Protein AF-X1KQA7-F1 (afdb_monomer_lite)

Radius of gyration: 21.15 Å; chains: 1; bounding box: 44×35×64 Å

pLDDT: mean 95.89, std 3.46, range [76.81, 98.88]

Foldseek 3Di:
DDWDDWDDDPPPNVDTDGDDDDDPDDDDPVPDDDDPPCVVVVVLCCCQLPVLLVLLVVLLVLLVVLLVLLVVQQQPDDDPRHRNCVDPLSVVLSVLSVVLNVVLVVLSVVLVVCVVVVHDRSPSSVVSSVSSNVSSVSSNVSSCVSCPPVND

Organism: NCBI:txid412755

Sequence (152 aa):
FKVGRLEEKRSLRGCEYGEVIFGGCQVPAENRLGEEGEGLRIVMEAVSEYGRSGVSAVGLGIISGCLQVAAEFARERVVGGKPIIEYRQIKEHVQEIEKIYRRALEFLLVACRMVDEGGRADRELALAKKECSEGAFRSAGLAGEVLGGAAI

InterPro domains:
  IPR009075 Acyl-CoA dehydrogenase/oxidase, C-terminal [PF00441] (37-151)
  IPR009100 Acyl-CoA dehydrogenase/oxidase, N-terminal and middle domain superfamily [SSF56645] (3-46)
  IPR036250 Acyl-CoA dehydrogenase-like, C-terminal [SSF47203] (35-151)
  IPR046373 Acyl-CoA oxidase/dehydrogenase, middle domain superfamily [G3DSA:2.4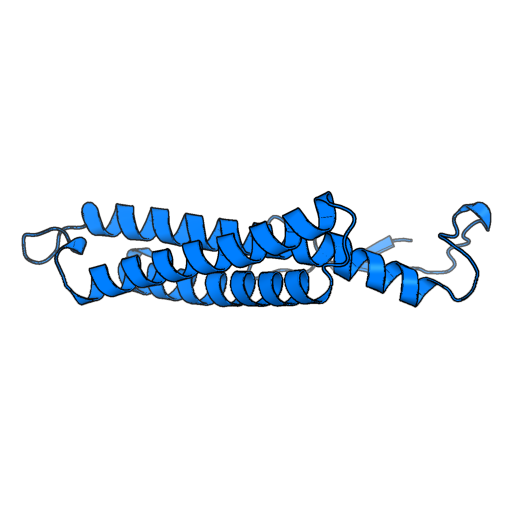0.110.10] (1-42)

Secondary structure (DSSP, 8-state):
-EEEEEP--SS-TTS--EEEE-SS----GGG--SSTT-HHHHHHHHIIIIIHHHHHHHHHHHHHHHHHHHHHHHHH-EETTEEGGGSHHHHHHHHHHHHHHHHHHHHHHHHHHHHHTT---HHHHHHHHHHHHHHHHHHHHHHHHHHGGGG-

Structure (mmCIF, N/CA/C/O backbone):
data_AF-X1KQA7-F1
#
_entry.id   AF-X1KQA7-F1
#
loop_
_atom_site.group_PDB
_atom_site.id
_atom_site.type_symbol
_atom_site.label_atom_id
_atom_site.label_alt_id
_atom_site.label_comp_id
_atom_site.label_asym_id
_atom_site.label_entity_id
_atom_site.label_seq_id
_atom_site.pdbx_PDB_ins_code
_atom_site.Cartn_x
_atom_site.Cartn_y
_atom_site.Cartn_z
_atom_site.occupancy
_atom_site.B_iso_or_equiv
_atom_site.auth_seq_id
_atom_site.auth_comp_id
_atom_site.auth_asym_id
_atom_site.auth_atom_id
_atom_site.pdbx_PDB_model_num
ATOM 1 N N . PHE A 1 1 ? 0.570 -13.700 -29.745 1.00 92.06 1 PHE A N 1
ATOM 2 C CA . PHE A 1 1 ? 0.560 -14.243 -28.368 1.00 92.06 1 PHE A CA 1
ATOM 3 C C . PHE A 1 1 ? -0.873 -14.600 -27.996 1.00 92.06 1 PHE A C 1
ATOM 5 O O . PHE A 1 1 ? -1.782 -14.163 -28.694 1.00 92.06 1 PHE A O 1
ATOM 12 N N . LYS A 1 2 ? -1.087 -15.395 -26.945 1.00 94.69 2 LYS A N 1
ATOM 13 C CA . LYS A 1 2 ? -2.430 -15.663 -26.407 1.00 94.69 2 LYS A CA 1
ATOM 14 C C . LYS A 1 2 ? -2.445 -15.510 -24.889 1.00 94.69 2 LYS A C 1
ATOM 16 O O . LYS A 1 2 ? -1.433 -15.785 -24.244 1.00 94.69 2 LYS A O 1
ATOM 21 N N . VAL A 1 3 ? -3.583 -15.089 -24.347 1.00 95.38 3 VAL A N 1
ATOM 22 C CA . VAL A 1 3 ? -3.832 -15.110 -22.900 1.00 95.38 3 VAL A CA 1
ATOM 23 C C . VAL A 1 3 ? -4.070 -16.562 -22.489 1.00 95.38 3 VAL A C 1
ATOM 25 O O . VAL A 1 3 ? -4.822 -17.280 -23.151 1.00 95.38 3 VAL A O 1
ATOM 28 N N . GLY A 1 4 ? -3.340 -17.012 -21.472 1.00 95.06 4 GLY A N 1
ATOM 29 C CA . GLY A 1 4 ? -3.447 -18.352 -20.905 1.00 95.06 4 GLY A CA 1
ATOM 30 C C . GLY A 1 4 ? -4.424 -18.387 -19.734 1.00 95.06 4 GLY A C 1
ATOM 31 O O . GLY A 1 4 ? -5.477 -17.748 -19.767 1.00 95.06 4 GLY A O 1
ATOM 32 N N . ARG A 1 5 ? -4.085 -19.150 -18.692 1.00 95.81 5 ARG A N 1
ATOM 33 C CA . ARG A 1 5 ? -4.920 -19.236 -17.491 1.00 95.81 5 ARG A CA 1
ATOM 34 C C . ARG A 1 5 ? -4.938 -17.899 -16.743 1.00 95.81 5 ARG A C 1
ATOM 36 O O . ARG A 1 5 ? -3.889 -17.297 -16.526 1.00 95.81 5 ARG A O 1
ATOM 43 N N . LEU A 1 6 ? -6.123 -17.471 -16.308 1.00 95.19 6 LEU A N 1
ATOM 44 C CA . LEU A 1 6 ? -6.279 -16.392 -15.330 1.00 95.19 6 LEU A CA 1
ATOM 45 C C . LEU A 1 6 ? -6.237 -16.967 -13.912 1.00 95.19 6 LEU A C 1
ATOM 47 O O . LEU A 1 6 ? -6.833 -18.007 -13.638 1.00 95.19 6 LEU A O 1
ATOM 51 N N . GLU A 1 7 ? -5.533 -16.287 -13.015 1.00 94.25 7 GLU A N 1
ATOM 52 C CA . GLU A 1 7 ? -5.343 -16.730 -11.637 1.00 94.25 7 GLU A CA 1
ATOM 53 C C . GLU A 1 7 ? -6.464 -16.233 -10.719 1.00 94.25 7 GLU A C 1
ATOM 55 O O . GLU A 1 7 ? -6.731 -15.025 -10.603 1.00 94.25 7 GLU A O 1
ATOM 60 N N . GLU A 1 8 ? -7.056 -17.171 -9.980 1.00 93.56 8 GLU A N 1
ATOM 61 C CA . GLU A 1 8 ? -7.945 -16.857 -8.868 1.00 93.56 8 GLU A CA 1
ATOM 62 C C . GLU A 1 8 ? -7.131 -16.431 -7.646 1.00 93.56 8 GLU A C 1
ATOM 64 O O . GLU A 1 8 ? -6.438 -17.220 -7.001 1.00 93.56 8 GLU A O 1
ATOM 69 N N . LYS A 1 9 ? -7.222 -15.146 -7.305 1.00 93.44 9 LYS A N 1
ATOM 70 C CA . LYS A 1 9 ? -6.463 -14.561 -6.199 1.00 93.44 9 LYS A CA 1
ATOM 71 C C . LYS A 1 9 ? -7.320 -14.449 -4.943 1.00 93.44 9 LYS A C 1
ATOM 73 O O . LYS A 1 9 ? -8.498 -14.097 -4.993 1.00 93.44 9 LYS A O 1
ATOM 78 N N . ARG A 1 10 ? -6.695 -14.666 -3.783 1.00 89.50 10 ARG A N 1
ATOM 79 C CA . ARG A 1 10 ? -7.322 -14.403 -2.473 1.00 89.50 10 ARG A CA 1
ATOM 80 C C . ARG A 1 10 ? -7.461 -12.908 -2.168 1.00 89.50 10 ARG A C 1
ATOM 82 O O . ARG A 1 10 ? -8.358 -12.519 -1.438 1.00 89.50 10 ARG A O 1
ATOM 89 N N . SER A 1 11 ? -6.585 -12.084 -2.735 1.00 88.94 11 SER A N 1
ATOM 90 C CA . SER A 1 11 ? -6.523 -10.630 -2.550 1.00 88.94 11 SER A CA 1
ATOM 91 C C . SER A 1 11 ? -6.357 -9.938 -3.907 1.00 88.94 11 SER A C 1
ATOM 93 O O . SER A 1 11 ? -6.098 -10.607 -4.906 1.00 88.94 11 SER A O 1
ATOM 95 N N . LEU A 1 12 ? -6.530 -8.611 -3.956 1.00 90.19 12 LEU A N 1
ATOM 96 C CA . LEU A 1 12 ? -6.402 -7.793 -5.171 1.00 90.19 12 LEU A CA 1
ATOM 97 C C . LEU A 1 12 ? -7.205 -8.369 -6.354 1.00 90.19 12 LEU A C 1
ATOM 99 O O . LEU A 1 12 ? -6.740 -8.403 -7.492 1.00 90.19 12 LEU A O 1
ATOM 103 N N . ARG A 1 13 ? -8.424 -8.854 -6.079 1.00 91.88 13 ARG A N 1
ATOM 104 C CA . ARG A 1 13 ? -9.284 -9.549 -7.055 1.00 91.88 13 ARG A CA 1
ATOM 105 C C . ARG A 1 13 ? -9.712 -8.669 -8.231 1.00 91.88 13 ARG A C 1
ATOM 107 O O . ARG A 1 13 ? -10.017 -9.207 -9.284 1.00 91.88 13 ARG A O 1
ATOM 114 N N . GLY A 1 14 ? -9.702 -7.346 -8.057 1.00 90.62 14 GLY A N 1
ATOM 115 C CA . GLY A 1 14 ? -9.966 -6.383 -9.131 1.00 90.62 14 GLY A CA 1
ATOM 116 C C . GLY A 1 14 ? -8.812 -6.209 -10.125 1.00 90.62 14 GLY A C 1
ATOM 117 O O . GLY A 1 14 ? -8.996 -5.562 -11.146 1.00 90.62 14 GLY A O 1
ATOM 118 N N . CYS A 1 15 ? -7.631 -6.768 -9.844 1.00 90.25 15 CYS A N 1
ATOM 119 C CA . CYS A 1 15 ? -6.511 -6.792 -10.780 1.00 90.25 15 CYS A CA 1
ATOM 120 C C . CYS A 1 15 ? -6.532 -8.115 -11.554 1.00 90.25 15 CYS A C 1
ATOM 122 O O . CYS A 1 15 ? -6.438 -9.185 -10.946 1.00 90.25 15 CYS A O 1
ATOM 124 N N . GLU A 1 16 ? -6.654 -8.072 -12.879 1.00 91.56 16 GLU A N 1
ATOM 125 C CA . GLU A 1 16 ? -6.515 -9.267 -13.711 1.00 91.56 16 GLU A CA 1
ATOM 126 C C . GLU A 1 16 ? -5.053 -9.724 -13.716 1.00 91.56 16 GLU A C 1
ATOM 128 O O . GLU A 1 16 ? -4.128 -8.938 -13.902 1.00 91.56 16 GLU A O 1
ATOM 133 N N . TYR A 1 17 ? -4.835 -11.010 -13.453 1.00 94.25 17 TYR A N 1
ATOM 134 C CA . TYR A 1 17 ? -3.500 -11.596 -13.401 1.00 94.25 17 TYR A CA 1
ATOM 135 C C . TYR A 1 17 ? -3.572 -12.996 -13.987 1.00 94.25 17 TYR A C 1
ATOM 137 O O . TYR A 1 17 ? -4.500 -13.738 -13.663 1.00 94.25 17 TYR A O 1
ATOM 145 N N . GLY A 1 18 ? -2.615 -13.352 -14.832 1.00 95.00 18 GLY A N 1
ATOM 146 C CA . GLY A 1 18 ? -2.620 -14.626 -15.529 1.00 95.00 18 GLY A CA 1
ATOM 147 C C . GLY A 1 18 ? -1.435 -14.789 -16.462 1.00 95.00 18 GLY A C 1
ATOM 148 O O . GLY A 1 18 ? -0.534 -13.953 -16.530 1.00 95.00 18 GLY A O 1
ATOM 149 N N . GLU A 1 19 ? -1.450 -15.897 -17.183 1.00 96.69 19 GLU A N 1
ATOM 150 C CA . GLU A 1 19 ? -0.388 -16.280 -18.098 1.00 96.69 19 GLU A CA 1
ATOM 151 C C . GLU A 1 19 ? -0.483 -15.533 -19.430 1.00 96.69 19 GLU A C 1
ATOM 153 O O . GLU A 1 19 ? -1.563 -15.335 -19.995 1.00 96.69 19 GLU A O 1
ATOM 158 N N . VAL A 1 20 ? 0.680 -15.216 -19.998 1.00 96.44 20 VAL A N 1
ATOM 159 C CA . VAL A 1 20 ? 0.810 -14.766 -21.385 1.00 96.44 20 VAL A CA 1
ATOM 160 C C . VAL A 1 20 ? 1.717 -15.747 -22.115 1.00 96.44 20 VAL A C 1
ATOM 162 O O . VAL A 1 20 ? 2.886 -15.904 -21.770 1.00 96.44 20 VAL A O 1
ATOM 165 N N . ILE A 1 21 ? 1.173 -16.427 -23.125 1.00 97.06 21 ILE A N 1
ATOM 166 C CA . ILE A 1 21 ? 1.877 -17.485 -23.854 1.00 97.06 21 ILE A CA 1
ATOM 167 C C . ILE A 1 21 ? 2.348 -16.941 -25.203 1.00 97.06 21 ILE A C 1
ATOM 169 O O . ILE A 1 21 ? 1.550 -16.545 -26.065 1.00 97.06 21 ILE A O 1
ATOM 173 N N . PHE A 1 22 ? 3.664 -16.969 -25.400 1.00 96.94 22 PHE A N 1
ATOM 174 C CA . PHE A 1 22 ? 4.318 -16.637 -26.660 1.00 96.94 22 PHE A CA 1
ATOM 175 C C . PHE A 1 22 ? 4.639 -17.929 -27.417 1.00 96.94 22 PHE A C 1
ATOM 177 O O . PHE A 1 22 ? 5.332 -18.799 -26.902 1.00 96.94 22 PHE A O 1
ATOM 184 N N . GLY A 1 23 ? 4.128 -18.066 -28.641 1.00 95.69 23 GLY A N 1
ATOM 185 C CA . GLY A 1 23 ? 4.387 -19.221 -29.502 1.00 95.69 23 GLY A CA 1
ATOM 186 C C . GLY A 1 23 ? 4.536 -18.761 -30.944 1.00 95.69 23 GLY A C 1
ATOM 187 O O . GLY A 1 23 ? 3.576 -18.254 -31.517 1.00 95.69 23 GLY A O 1
ATOM 188 N N . GLY A 1 24 ? 5.747 -18.878 -31.495 1.00 95.12 24 GLY A N 1
ATOM 189 C CA . GLY A 1 24 ? 6.054 -18.440 -32.863 1.00 95.12 24 GLY A CA 1
ATOM 190 C C . GLY A 1 24 ? 5.827 -16.944 -33.125 1.00 95.12 24 GLY A C 1
ATOM 191 O O . GLY A 1 24 ? 5.619 -16.556 -34.270 1.00 95.12 24 GLY A O 1
ATOM 192 N N . CYS A 1 25 ? 5.820 -16.099 -32.088 1.00 95.81 25 CYS A N 1
ATOM 193 C CA . CYS A 1 25 ? 5.621 -14.660 -32.245 1.00 95.81 25 CYS A CA 1
ATOM 194 C C . CYS A 1 25 ? 6.846 -14.034 -32.928 1.00 95.81 25 CYS A C 1
ATOM 196 O O . CYS A 1 25 ? 7.912 -13.965 -32.321 1.00 95.81 25 CYS A O 1
ATOM 198 N N . GLN A 1 26 ? 6.690 -13.549 -34.159 1.00 96.44 26 GLN A N 1
ATOM 199 C CA . GLN A 1 26 ? 7.682 -12.684 -34.794 1.00 96.44 26 GLN A CA 1
ATOM 200 C C . GLN A 1 26 ? 7.489 -11.252 -34.290 1.00 96.44 26 GLN A C 1
ATOM 202 O O . GLN A 1 26 ? 6.374 -10.731 -34.317 1.00 96.44 26 GLN A O 1
ATOM 207 N N . VAL A 1 27 ? 8.565 -10.635 -33.801 1.00 96.19 27 VAL A N 1
ATOM 208 C CA . VAL A 1 27 ? 8.562 -9.263 -33.281 1.00 96.19 27 VAL A CA 1
ATOM 209 C C . VAL A 1 27 ? 9.519 -8.431 -34.137 1.00 96.19 27 VAL A C 1
ATOM 211 O O . VAL A 1 27 ? 10.686 -8.815 -34.247 1.00 96.19 27 VAL A O 1
ATOM 214 N N . PRO A 1 28 ? 9.053 -7.336 -34.764 1.00 96.94 28 PRO A N 1
ATOM 215 C CA . PRO A 1 28 ? 9.911 -6.459 -35.553 1.00 96.94 28 PRO A CA 1
ATOM 216 C C . PRO A 1 28 ? 11.045 -5.841 -34.722 1.00 96.94 28 PRO A C 1
ATOM 218 O O . PRO A 1 28 ? 10.896 -5.625 -33.517 1.00 96.94 28 PRO A O 1
ATOM 221 N N . ALA A 1 29 ? 12.180 -5.550 -35.360 1.00 96.69 29 ALA A N 1
ATOM 222 C CA . ALA A 1 29 ? 13.367 -5.032 -34.676 1.00 96.69 29 ALA A CA 1
ATOM 223 C C . ALA A 1 29 ? 13.131 -3.644 -34.055 1.00 96.69 29 ALA A C 1
ATOM 225 O O . ALA A 1 29 ? 13.725 -3.334 -33.025 1.00 96.69 29 ALA A O 1
ATOM 226 N N . GLU A 1 30 ? 12.243 -2.849 -34.652 1.00 97.31 30 GLU A N 1
ATOM 227 C CA . GLU A 1 30 ? 11.808 -1.533 -34.181 1.00 97.31 30 GLU A CA 1
ATOM 228 C C . GLU A 1 30 ? 11.005 -1.574 -32.871 1.00 97.31 30 GLU A C 1
ATOM 230 O O . GLU A 1 30 ? 10.909 -0.561 -32.186 1.00 97.31 30 GLU A O 1
ATOM 235 N N . ASN A 1 31 ? 10.470 -2.737 -32.481 1.00 96.75 31 ASN A N 1
ATOM 236 C CA . ASN A 1 31 ? 9.754 -2.905 -31.212 1.00 96.75 31 ASN A CA 1
ATOM 237 C C . ASN A 1 31 ? 10.694 -3.215 -30.032 1.00 96.75 31 ASN A C 1
ATOM 239 O O . ASN A 1 31 ? 10.227 -3.430 -28.910 1.00 96.75 31 ASN A O 1
ATOM 243 N N . ARG A 1 32 ? 12.009 -3.294 -30.268 1.00 96.31 32 ARG A N 1
ATOM 244 C CA . ARG A 1 32 ? 13.002 -3.521 -29.214 1.00 96.31 32 ARG A CA 1
ATOM 245 C C . ARG A 1 32 ? 13.105 -2.285 -28.326 1.00 96.31 32 ARG A C 1
ATOM 247 O O . ARG A 1 32 ? 13.255 -1.169 -28.811 1.00 96.31 32 ARG A O 1
ATOM 254 N N . LEU A 1 33 ? 13.056 -2.502 -27.017 1.00 96.38 33 LEU A N 1
ATOM 255 C CA . LEU A 1 33 ? 13.343 -1.468 -26.030 1.00 96.38 33 LEU A CA 1
ATOM 256 C C . LEU A 1 33 ? 14.832 -1.532 -25.678 1.00 96.38 33 LEU A C 1
ATOM 258 O O . LEU A 1 33 ? 15.280 -2.549 -25.148 1.00 96.38 33 LEU A O 1
ATOM 262 N N . GLY A 1 34 ? 15.568 -0.460 -25.975 1.00 95.94 34 GLY A N 1
ATOM 263 C CA . GLY A 1 34 ? 17.023 -0.390 -25.792 1.00 95.94 34 GLY A CA 1
ATOM 264 C C . GLY A 1 34 ? 17.806 -1.287 -26.753 1.00 95.94 34 GLY A C 1
ATOM 265 O O . GLY A 1 34 ? 17.276 -1.745 -27.767 1.00 95.94 34 GLY A O 1
ATOM 266 N N . GLU A 1 35 ? 19.071 -1.537 -26.424 1.00 96.94 35 GLU A N 1
ATOM 267 C CA . GLU A 1 35 ? 19.981 -2.352 -27.234 1.00 96.94 35 GLU A CA 1
ATOM 268 C C . GLU A 1 35 ? 19.924 -3.850 -26.880 1.00 96.94 35 GLU A C 1
ATOM 270 O O . GLU A 1 35 ? 19.396 -4.279 -25.847 1.00 96.94 35 GLU A O 1
ATOM 275 N N . GLU A 1 36 ? 20.481 -4.689 -27.758 1.00 96.56 36 GLU A N 1
ATOM 276 C CA . GLU A 1 36 ? 20.575 -6.129 -27.508 1.00 96.56 36 GLU A CA 1
ATOM 277 C C . GLU A 1 36 ? 21.411 -6.427 -26.250 1.00 96.56 36 GLU A C 1
ATOM 279 O O . GLU A 1 36 ? 22.540 -5.968 -26.101 1.00 96.56 36 GLU A O 1
ATOM 284 N N . GLY A 1 37 ? 20.837 -7.207 -25.326 1.00 96.31 37 GLY A N 1
ATOM 285 C CA . GLY A 1 37 ? 21.461 -7.554 -24.044 1.00 96.31 37 GLY A CA 1
ATOM 286 C C . GLY A 1 37 ? 21.100 -6.636 -22.869 1.00 96.31 37 GLY A C 1
ATOM 287 O O . GLY A 1 37 ? 21.381 -6.988 -21.725 1.00 96.31 37 GLY A O 1
ATOM 288 N N . GLU A 1 38 ? 20.408 -5.515 -23.094 1.00 97.38 38 GLU A N 1
ATOM 289 C CA . GLU A 1 38 ? 20.087 -4.553 -22.025 1.00 97.38 38 GLU A CA 1
ATOM 290 C C . GLU A 1 38 ? 18.832 -4.887 -21.203 1.00 97.38 38 GLU A C 1
ATOM 292 O O . GLU A 1 38 ? 18.530 -4.205 -20.222 1.00 97.38 38 GLU A O 1
ATOM 297 N N . GLY A 1 39 ? 18.097 -5.944 -21.558 1.00 96.69 39 GLY A N 1
ATOM 298 C CA . GLY A 1 39 ? 16.775 -6.226 -20.989 1.00 96.69 39 GLY A CA 1
ATOM 299 C C . GLY A 1 39 ? 16.745 -6.301 -19.458 1.00 96.69 39 GLY A C 1
ATOM 300 O O . GLY A 1 39 ? 15.826 -5.775 -18.834 1.00 96.69 39 GLY A O 1
ATOM 301 N N . LEU A 1 40 ? 17.768 -6.892 -18.828 1.00 96.69 40 LEU A N 1
ATOM 302 C CA . LEU A 1 40 ? 17.843 -6.959 -17.365 1.00 96.69 40 LEU A CA 1
ATOM 303 C C . LEU A 1 40 ? 17.994 -5.570 -16.731 1.00 96.69 40 LEU A C 1
ATOM 305 O O . LEU A 1 40 ? 17.336 -5.287 -15.731 1.00 96.69 40 LEU A O 1
ATOM 309 N N . ARG A 1 41 ? 18.839 -4.710 -17.311 1.00 95.38 41 ARG A N 1
ATOM 310 C CA . ARG A 1 41 ? 19.062 -3.341 -16.831 1.00 95.38 41 ARG A CA 1
ATOM 311 C C . ARG A 1 41 ? 17.759 -2.547 -16.893 1.00 95.38 41 ARG A C 1
ATOM 313 O O . ARG A 1 41 ? 17.329 -2.019 -15.873 1.00 95.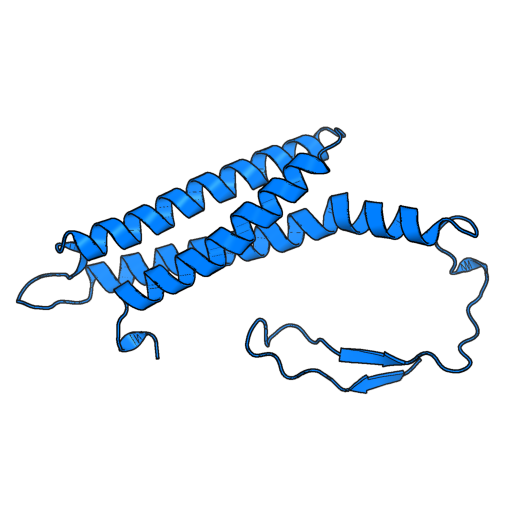38 41 ARG A O 1
ATOM 320 N N . ILE A 1 42 ? 17.093 -2.574 -18.048 1.00 95.56 42 ILE A N 1
ATOM 321 C CA . ILE A 1 42 ? 15.827 -1.867 -18.291 1.00 95.56 42 ILE A CA 1
ATOM 322 C C . ILE A 1 42 ? 14.744 -2.313 -17.299 1.00 95.56 42 ILE A C 1
ATOM 324 O O . ILE A 1 42 ? 14.061 -1.484 -16.702 1.00 95.56 42 ILE A O 1
ATOM 328 N N . VAL A 1 43 ? 14.597 -3.625 -17.077 1.00 95.06 43 VAL A N 1
ATOM 329 C CA . VAL A 1 43 ? 13.608 -4.151 -16.122 1.00 95.06 43 VAL A CA 1
ATOM 330 C C . VAL A 1 43 ? 13.937 -3.724 -14.691 1.00 95.06 43 VAL A C 1
ATOM 332 O O . VAL A 1 43 ? 13.036 -3.335 -13.948 1.00 95.06 43 VAL A O 1
ATOM 335 N N . MET A 1 44 ? 15.207 -3.782 -14.286 1.00 93.62 44 MET A N 1
ATOM 336 C CA . MET A 1 44 ? 15.610 -3.404 -12.930 1.00 93.62 44 MET A CA 1
ATOM 337 C C . MET A 1 44 ? 15.437 -1.909 -12.660 1.00 93.62 44 MET A C 1
ATOM 339 O O . MET A 1 44 ? 15.014 -1.553 -11.558 1.00 93.62 44 MET A O 1
ATOM 343 N N . GLU A 1 45 ? 15.712 -1.053 -13.644 1.00 91.00 45 GLU A N 1
ATOM 344 C CA . GLU A 1 45 ? 15.427 0.386 -13.587 1.00 91.00 45 GLU A CA 1
ATOM 345 C C . GLU A 1 45 ? 13.924 0.625 -13.437 1.00 91.00 45 GLU A C 1
ATOM 347 O O . GLU A 1 45 ? 13.494 1.208 -12.442 1.00 91.00 45 GLU A O 1
ATOM 352 N N . ALA A 1 46 ? 13.102 0.047 -14.320 1.00 92.12 46 ALA A N 1
ATOM 353 C CA . ALA A 1 46 ? 11.650 0.207 -14.268 1.00 92.12 46 ALA A CA 1
ATOM 354 C C . ALA A 1 46 ? 11.043 -0.246 -12.924 1.00 92.12 46 ALA A C 1
ATOM 356 O O . ALA A 1 46 ? 10.181 0.425 -12.348 1.00 92.12 46 ALA A O 1
ATOM 357 N N . VAL A 1 47 ? 11.507 -1.380 -12.387 1.00 92.75 47 VAL A N 1
ATOM 358 C CA . VAL A 1 47 ? 11.068 -1.886 -11.078 1.00 92.75 47 VAL A CA 1
ATOM 359 C C . VAL A 1 47 ? 11.513 -0.960 -9.950 1.00 92.75 47 VAL A C 1
ATOM 361 O O . VAL A 1 47 ? 10.734 -0.712 -9.025 1.00 92.75 47 VAL A O 1
ATOM 364 N N . SER A 1 48 ? 12.757 -0.485 -9.991 1.00 87.69 48 SER A N 1
ATOM 365 C CA . SER A 1 48 ? 13.337 0.300 -8.902 1.00 87.69 48 SER A CA 1
ATOM 366 C C . SER A 1 48 ? 12.758 1.704 -8.842 1.00 87.69 48 SER A C 1
ATOM 368 O O . SER A 1 48 ? 12.432 2.139 -7.744 1.00 87.69 48 SER A O 1
ATOM 370 N N . GLU A 1 49 ? 12.586 2.362 -9.987 1.00 80.69 49 GLU A N 1
ATOM 371 C CA . GLU A 1 49 ? 12.144 3.757 -10.087 1.00 80.69 49 GLU A CA 1
ATOM 372 C C . GLU A 1 49 ? 10.618 3.897 -9.981 1.00 80.69 49 GLU A C 1
ATOM 374 O O . GLU A 1 49 ? 10.118 4.752 -9.250 1.00 80.69 49 GLU A O 1
ATOM 379 N N . TYR A 1 50 ? 9.861 3.011 -10.639 1.00 84.06 50 TYR A N 1
ATOM 380 C CA . TYR A 1 50 ? 8.402 3.150 -10.754 1.00 84.06 50 TYR A CA 1
ATOM 381 C C . TYR A 1 50 ? 7.629 2.026 -10.058 1.00 84.06 50 TYR A C 1
ATOM 383 O O . TYR A 1 50 ? 6.615 2.258 -9.398 1.00 84.06 50 TYR A O 1
ATOM 391 N N . GLY A 1 51 ? 8.101 0.782 -10.174 1.00 93.06 51 GLY A N 1
ATOM 392 C CA . GLY A 1 51 ? 7.392 -0.371 -9.614 1.00 93.06 51 GLY A CA 1
ATOM 393 C C . GLY A 1 51 ? 7.265 -0.308 -8.087 1.00 93.06 51 GLY A C 1
ATOM 394 O O . GLY A 1 51 ? 6.194 -0.554 -7.526 1.00 93.06 51 GLY A O 1
ATOM 395 N N . ARG A 1 52 ? 8.354 0.043 -7.394 1.00 95.69 52 ARG A N 1
ATOM 396 C CA . ARG A 1 52 ? 8.386 0.104 -5.923 1.00 95.69 52 ARG A CA 1
ATOM 397 C C . ARG A 1 52 ? 7.524 1.227 -5.354 1.00 95.69 52 ARG A C 1
ATOM 399 O O . ARG A 1 52 ? 6.812 0.976 -4.381 1.00 95.69 52 ARG A O 1
ATOM 406 N N . SER A 1 53 ? 7.553 2.423 -5.938 1.00 94.25 53 SER A N 1
ATOM 407 C CA . SER A 1 53 ? 6.726 3.556 -5.495 1.00 94.25 53 SER A CA 1
ATOM 408 C C . SER A 1 53 ? 5.236 3.239 -5.649 1.00 94.25 53 SER A C 1
ATOM 410 O O . SER A 1 53 ? 4.481 3.390 -4.687 1.00 94.25 53 SER A O 1
ATOM 412 N N . GLY A 1 54 ? 4.828 2.675 -6.792 1.00 94.62 54 GLY A N 1
ATOM 413 C CA . GLY A 1 54 ? 3.442 2.266 -7.040 1.00 94.62 54 GLY A CA 1
ATOM 414 C C . GLY A 1 54 ? 2.916 1.248 -6.020 1.00 94.62 54 GLY A C 1
ATOM 415 O O . GLY A 1 54 ? 1.861 1.451 -5.419 1.00 94.62 54 GLY A O 1
ATOM 416 N N . VAL A 1 55 ? 3.671 0.177 -5.749 1.00 95.75 55 VAL A N 1
ATOM 417 C CA . VAL A 1 55 ? 3.273 -0.834 -4.746 1.00 95.75 55 VAL A CA 1
ATOM 418 C C . VAL A 1 55 ? 3.259 -0.253 -3.327 1.00 95.75 55 VAL A C 1
ATOM 420 O O . VAL A 1 55 ? 2.388 -0.602 -2.528 1.00 95.75 55 VAL A O 1
ATOM 423 N N . SER A 1 56 ? 4.189 0.651 -3.010 1.00 97.75 56 SER A N 1
ATOM 424 C CA . SER A 1 56 ? 4.214 1.344 -1.715 1.00 97.75 56 SER A CA 1
ATOM 425 C C . SER A 1 56 ? 2.955 2.181 -1.504 1.00 97.75 56 SER A C 1
ATOM 427 O O . SER A 1 56 ? 2.331 2.086 -0.449 1.00 97.75 56 SER A O 1
ATOM 429 N N . ALA A 1 57 ? 2.535 2.937 -2.523 1.00 97.12 57 ALA A N 1
ATOM 430 C CA . ALA A 1 57 ? 1.327 3.755 -2.471 1.00 97.12 57 ALA A CA 1
ATOM 431 C C . ALA A 1 57 ? 0.063 2.908 -2.245 1.00 97.12 57 ALA A C 1
ATOM 433 O O . ALA A 1 57 ? -0.782 3.269 -1.425 1.00 97.12 57 ALA A O 1
ATOM 434 N N . VAL A 1 58 ? -0.038 1.742 -2.897 1.00 97.00 58 VAL A N 1
ATOM 435 C CA . VAL A 1 58 ? -1.131 0.785 -2.647 1.00 97.00 58 VAL A CA 1
ATOM 436 C C . VAL A 1 58 ? -1.128 0.316 -1.189 1.00 97.00 58 VAL A C 1
ATOM 438 O O . VAL A 1 58 ? -2.169 0.347 -0.533 1.00 97.00 58 VAL A O 1
ATOM 441 N N . GLY A 1 59 ? 0.033 -0.080 -0.658 1.00 98.00 59 GLY A N 1
ATOM 442 C CA . GLY A 1 59 ? 0.169 -0.488 0.744 1.00 98.00 59 GLY A CA 1
ATOM 443 C C . GLY A 1 59 ? -0.240 0.618 1.720 1.00 98.00 59 GLY A C 1
ATOM 444 O O . GLY A 1 59 ? -1.000 0.373 2.654 1.00 98.00 59 GLY A O 1
ATOM 445 N N . LEU A 1 60 ? 0.185 1.855 1.462 1.00 98.56 60 LEU A N 1
ATOM 446 C CA . LEU A 1 60 ? -0.188 3.018 2.262 1.00 98.56 60 LEU A CA 1
ATOM 447 C C . LEU A 1 60 ? -1.703 3.276 2.254 1.00 98.56 60 LEU A C 1
ATOM 449 O O . LEU A 1 60 ? -2.287 3.546 3.306 1.00 98.56 60 LEU A O 1
ATOM 453 N N . GLY A 1 61 ? -2.349 3.135 1.094 1.00 98.44 61 GLY A N 1
ATOM 454 C CA . GLY A 1 61 ? -3.804 3.219 0.969 1.00 98.44 61 GLY A CA 1
ATOM 455 C C . GLY A 1 61 ? -4.528 2.161 1.806 1.00 98.44 61 GLY A C 1
ATOM 456 O O . GLY A 1 61 ? -5.485 2.484 2.508 1.00 98.44 61 GLY A O 1
ATOM 457 N N . ILE A 1 62 ? -4.030 0.918 1.813 1.00 98.38 62 ILE A N 1
ATOM 458 C CA . ILE A 1 62 ? -4.573 -0.163 2.655 1.00 98.38 62 ILE A CA 1
ATOM 459 C C . ILE A 1 62 ? -4.442 0.186 4.141 1.00 98.38 62 ILE A C 1
ATOM 461 O O . ILE A 1 62 ? -5.411 0.038 4.884 1.00 98.38 62 ILE A O 1
ATOM 465 N N . ILE A 1 63 ? -3.276 0.676 4.579 1.00 98.81 63 ILE A N 1
ATOM 466 C CA . ILE A 1 63 ? -3.058 1.089 5.975 1.00 98.81 63 ILE A CA 1
ATOM 467 C C . ILE A 1 63 ? -4.059 2.182 6.372 1.00 98.81 63 ILE A C 1
ATOM 469 O O . ILE A 1 63 ? -4.683 2.087 7.429 1.00 98.81 63 ILE A O 1
ATOM 473 N N . SER A 1 64 ? -4.232 3.193 5.516 1.00 98.69 64 SER A N 1
ATOM 474 C CA . SER A 1 64 ? -5.178 4.292 5.734 1.00 98.69 64 SER A CA 1
ATOM 475 C C . SER A 1 64 ? -6.617 3.785 5.877 1.00 98.69 64 SER A C 1
ATOM 477 O O . SER A 1 64 ? -7.300 4.121 6.844 1.00 98.69 64 SER A O 1
ATOM 479 N N . GLY A 1 65 ? -7.052 2.895 4.978 1.00 98.56 65 GLY A N 1
ATOM 480 C CA . GLY A 1 65 ? -8.373 2.268 5.054 1.00 98.56 65 GLY A CA 1
ATOM 481 C C . GLY A 1 65 ? -8.571 1.460 6.340 1.00 98.56 65 GLY A C 1
ATOM 482 O O . GLY A 1 65 ? -9.608 1.582 6.989 1.00 98.56 65 GLY A O 1
ATOM 483 N N . CYS A 1 66 ? -7.557 0.697 6.764 1.00 98.69 66 CYS A N 1
ATOM 484 C CA . CYS A 1 66 ? -7.592 -0.038 8.032 1.00 98.69 66 CYS A CA 1
ATOM 485 C C . CYS A 1 66 ? -7.747 0.908 9.229 1.00 98.69 66 CYS A C 1
ATOM 487 O O . CYS A 1 66 ? -8.539 0.631 10.127 1.00 98.69 66 CYS A O 1
ATOM 489 N N . LEU A 1 67 ? -7.014 2.028 9.239 1.00 98.75 67 LEU A N 1
ATOM 490 C CA . LEU A 1 67 ? -7.103 3.029 10.300 1.00 98.75 67 LEU A CA 1
ATOM 491 C C . LEU A 1 67 ? -8.500 3.642 10.374 1.00 98.75 67 LEU A C 1
ATOM 493 O O . LEU A 1 67 ? -9.062 3.738 11.464 1.00 98.75 67 LEU A O 1
ATOM 497 N N . GLN A 1 68 ? -9.050 4.042 9.226 1.00 98.56 68 GLN A N 1
ATOM 498 C CA . GLN A 1 68 ? -10.376 4.643 9.145 1.00 98.56 68 GLN A CA 1
ATOM 499 C C . GLN A 1 68 ? -11.439 3.683 9.684 1.00 98.56 68 GLN A C 1
ATOM 501 O O . GLN A 1 68 ? -12.126 4.021 10.647 1.00 98.56 68 GLN A O 1
ATOM 506 N N . VAL A 1 69 ? -11.517 2.474 9.120 1.00 98.25 69 VAL A N 1
ATOM 507 C CA . VAL A 1 69 ? -12.537 1.481 9.483 1.00 98.25 69 VAL A CA 1
ATOM 508 C C . VAL A 1 69 ? -12.417 1.075 10.953 1.00 98.25 69 VAL A C 1
ATOM 510 O O . VAL A 1 69 ? -13.421 1.041 11.663 1.00 98.25 69 VAL A O 1
ATOM 513 N N . ALA A 1 70 ? -11.202 0.820 11.452 1.00 98.50 70 ALA A N 1
ATOM 514 C CA . ALA A 1 70 ? -10.998 0.444 12.850 1.00 98.50 70 ALA A CA 1
ATOM 515 C C . ALA A 1 70 ? -11.374 1.578 13.818 1.00 98.50 70 ALA A C 1
ATOM 517 O O . ALA A 1 70 ? -12.023 1.334 14.835 1.00 98.50 70 ALA A O 1
ATOM 518 N N . ALA A 1 71 ? -10.984 2.822 13.518 1.00 98.31 71 ALA A N 1
ATOM 519 C CA . ALA A 1 71 ? -11.270 3.964 14.383 1.00 98.31 71 ALA A CA 1
ATOM 520 C C . ALA A 1 71 ? -12.761 4.334 14.399 1.00 98.31 71 ALA A C 1
ATOM 522 O O . ALA A 1 71 ? -13.277 4.720 15.448 1.00 98.31 71 ALA A O 1
ATOM 523 N N . GLU A 1 72 ? -13.442 4.239 13.258 1.00 98.31 72 GLU A N 1
ATOM 524 C CA . GLU A 1 72 ? -14.884 4.466 13.138 1.00 98.31 72 GLU A CA 1
ATOM 525 C C . GLU A 1 72 ? -15.662 3.400 13.915 1.00 98.31 72 GLU A C 1
ATOM 527 O O . GLU A 1 72 ? -16.353 3.727 14.883 1.00 98.31 72 GLU A O 1
ATOM 532 N N . PHE A 1 73 ? -15.418 2.120 13.616 1.00 98.38 73 PHE A N 1
ATOM 533 C CA . PHE A 1 73 ? -16.070 1.007 14.304 1.00 98.38 73 PHE A CA 1
ATOM 534 C C . PHE A 1 73 ? -15.859 1.059 15.821 1.00 98.38 73 PHE A C 1
ATOM 536 O O . PHE A 1 73 ? -16.799 0.868 16.594 1.00 98.38 73 PHE A O 1
ATOM 543 N N . ALA A 1 74 ? -14.638 1.368 16.274 1.00 98.19 74 ALA A N 1
ATOM 544 C CA . ALA A 1 74 ? -14.336 1.420 17.697 1.00 98.19 74 ALA A CA 1
ATOM 545 C C . ALA A 1 74 ? -15.103 2.521 18.452 1.00 98.19 74 ALA A C 1
ATOM 547 O O . ALA A 1 74 ? -15.376 2.368 19.647 1.00 98.19 74 ALA A O 1
ATOM 548 N N . ARG A 1 75 ? -15.435 3.635 17.787 1.00 98.19 75 ARG A N 1
ATOM 549 C CA . ARG A 1 75 ? -16.207 4.736 18.386 1.00 98.19 75 ARG A CA 1
ATOM 550 C C . ARG A 1 75 ? -17.700 4.435 18.442 1.00 98.19 75 ARG A C 1
ATOM 552 O O . ARG A 1 75 ? -18.356 4.858 19.387 1.00 98.19 75 ARG A O 1
ATOM 559 N N . GLU A 1 76 ? -18.223 3.722 17.453 1.00 97.75 76 GLU A N 1
ATOM 560 C CA . GLU A 1 76 ? -19.658 3.446 17.341 1.00 97.75 76 GLU A CA 1
ATOM 561 C C . GLU A 1 76 ? -20.081 2.193 18.107 1.00 97.75 76 GLU A C 1
ATOM 563 O O . GLU A 1 76 ? -21.168 2.134 18.689 1.00 97.75 76 GLU A O 1
ATOM 568 N N . ARG A 1 77 ? -19.224 1.169 18.139 1.00 97.75 77 ARG A N 1
ATOM 569 C CA . ARG A 1 77 ? -19.541 -0.099 18.789 1.00 97.75 77 ARG A CA 1
ATOM 570 C C . ARG A 1 77 ? -19.543 0.068 20.305 1.00 97.75 77 ARG A C 1
ATOM 572 O O . ARG A 1 77 ? -18.511 0.348 20.907 1.00 97.75 77 ARG A O 1
ATOM 579 N N . VAL A 1 78 ? -20.688 -0.199 20.930 1.00 97.25 78 VAL A N 1
ATOM 580 C CA . VAL A 1 78 ? -20.856 -0.188 22.390 1.00 97.25 78 VAL A CA 1
ATOM 581 C C . VAL A 1 78 ? -20.858 -1.613 22.939 1.00 97.25 78 VAL A C 1
ATOM 583 O O . VAL A 1 78 ? -21.639 -2.459 22.504 1.00 97.25 78 VAL A O 1
ATOM 586 N N . VAL A 1 79 ? -19.998 -1.874 23.923 1.00 95.81 79 VAL A N 1
ATOM 587 C CA . VAL A 1 79 ? -19.958 -3.123 24.701 1.00 95.81 79 VAL A CA 1
ATOM 588 C C . VAL A 1 79 ? -19.741 -2.751 26.163 1.00 95.81 79 VAL A C 1
ATOM 590 O O . VAL A 1 79 ? -19.028 -1.800 26.461 1.00 95.81 79 VAL A O 1
ATOM 593 N N . GLY A 1 80 ? -20.395 -3.455 27.092 1.00 94.81 80 GLY A N 1
ATOM 594 C CA . GLY A 1 80 ? -20.247 -3.157 28.522 1.00 94.81 80 GLY A CA 1
ATOM 595 C C . GLY A 1 80 ? -20.687 -1.736 28.903 1.00 94.81 80 GLY A C 1
ATOM 596 O O . GLY A 1 80 ? -20.147 -1.162 29.843 1.00 94.81 80 GLY A O 1
ATOM 597 N N . GLY A 1 81 ? -21.639 -1.163 28.155 1.00 96.88 81 GLY A N 1
ATOM 598 C CA . GLY A 1 81 ? -22.225 0.152 28.428 1.00 96.88 81 GLY A CA 1
ATOM 599 C C . GLY A 1 81 ? -21.435 1.356 27.912 1.00 96.88 81 GLY A C 1
ATOM 600 O O . GLY A 1 81 ? -21.841 2.481 28.184 1.00 96.88 81 GLY A O 1
ATOM 601 N N . LYS A 1 82 ? -20.339 1.158 27.168 1.00 97.50 82 LYS A N 1
ATOM 602 C CA . LYS A 1 82 ? -19.551 2.258 26.591 1.00 97.50 82 LYS A CA 1
ATOM 603 C C . LYS A 1 82 ? -18.929 1.913 25.231 1.00 97.50 82 LYS A C 1
ATOM 605 O O . LYS A 1 82 ? -18.804 0.727 24.913 1.00 97.50 82 LYS A O 1
ATOM 610 N N . PRO A 1 83 ? -18.541 2.914 24.424 1.00 98.19 83 PRO A N 1
ATOM 611 C CA . PRO A 1 83 ? -17.801 2.692 23.186 1.00 98.19 83 PRO A CA 1
ATOM 612 C C . PRO A 1 83 ? -16.534 1.862 23.402 1.00 98.19 83 PRO A C 1
ATOM 614 O O . PRO A 1 83 ? -15.791 2.089 24.363 1.00 98.19 83 PRO A O 1
ATOM 617 N N . ILE A 1 84 ? -16.242 0.922 22.500 1.00 98.19 84 ILE A N 1
ATOM 618 C CA . ILE A 1 84 ? -15.091 0.029 22.682 1.00 98.19 84 ILE A CA 1
ATOM 619 C C . ILE A 1 84 ? -13.748 0.761 22.577 1.00 98.19 84 ILE A C 1
ATOM 621 O O . ILE A 1 84 ? -12.761 0.316 23.163 1.00 98.19 84 ILE A O 1
ATOM 625 N N . ILE A 1 85 ? -13.713 1.929 21.927 1.00 98.25 85 ILE A N 1
ATOM 626 C CA . ILE A 1 85 ? -12.551 2.825 21.922 1.00 98.25 85 ILE A CA 1
ATOM 627 C C . ILE A 1 85 ? -12.163 3.291 23.332 1.00 98.25 85 ILE A C 1
ATOM 629 O O . ILE A 1 85 ? -11.072 3.805 23.532 1.00 98.25 85 ILE A O 1
ATOM 633 N N . GLU A 1 86 ? -13.001 3.132 24.356 1.00 97.62 86 GLU A N 1
ATOM 634 C CA . GLU A 1 86 ? -12.586 3.452 25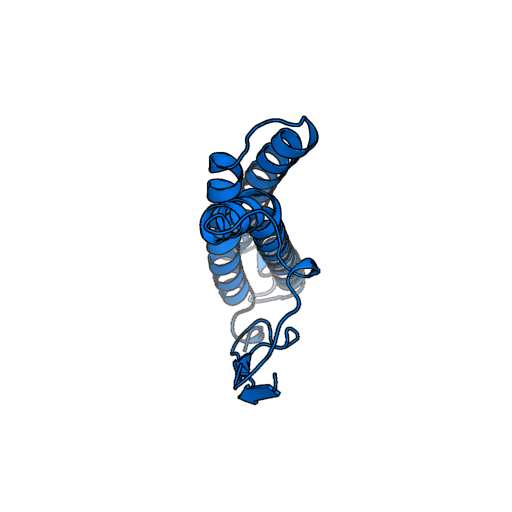.720 1.00 97.62 86 GLU A CA 1
ATOM 635 C C . GLU A 1 86 ? -11.681 2.389 26.351 1.00 97.62 86 GLU A C 1
ATOM 637 O O . GLU A 1 86 ? -10.926 2.702 27.282 1.00 97.62 86 GLU A O 1
ATOM 642 N N . TYR A 1 87 ? -11.713 1.152 25.853 1.00 97.94 87 TYR A N 1
ATOM 643 C CA . TYR A 1 87 ? -10.846 0.085 26.340 1.00 97.94 87 TYR A CA 1
ATOM 644 C C . TYR A 1 87 ? -9.407 0.314 25.881 1.00 97.94 87 TYR A C 1
ATOM 646 O O . TYR A 1 87 ? -9.129 0.657 24.732 1.00 97.94 87 TYR A O 1
ATOM 654 N N . ARG A 1 88 ? -8.463 0.126 26.808 1.00 97.88 88 ARG A N 1
ATOM 655 C CA . ARG A 1 88 ? -7.040 0.402 26.580 1.00 97.88 88 ARG A CA 1
ATOM 656 C C . ARG A 1 88 ? -6.479 -0.369 25.383 1.00 97.88 88 ARG A C 1
ATOM 658 O O . ARG A 1 88 ? -5.863 0.248 24.525 1.00 97.88 88 ARG A O 1
ATOM 665 N N . GLN A 1 89 ? -6.745 -1.670 25.310 1.00 97.25 89 GLN A N 1
ATOM 666 C CA . GLN A 1 89 ? -6.241 -2.531 24.239 1.00 97.25 89 GLN A CA 1
ATOM 667 C C . GLN A 1 89 ? -6.714 -2.070 22.849 1.00 97.25 89 GLN A C 1
ATOM 669 O O . GLN A 1 89 ? -5.914 -1.978 21.925 1.00 97.25 89 GLN A O 1
ATOM 674 N N . ILE A 1 90 ? -7.992 -1.694 22.714 1.00 98.31 90 ILE A N 1
ATOM 675 C CA . ILE A 1 90 ? -8.546 -1.184 21.450 1.00 98.31 90 ILE A CA 1
ATOM 676 C C . ILE A 1 90 ? -7.870 0.130 21.045 1.00 98.31 90 ILE A C 1
ATOM 678 O O . ILE A 1 90 ? -7.477 0.290 19.889 1.00 98.31 90 ILE A O 1
ATOM 682 N N . LYS A 1 91 ? -7.656 1.051 21.996 1.00 98.06 91 LYS A N 1
ATOM 683 C CA . LYS A 1 91 ? -6.899 2.288 21.731 1.00 98.06 91 LYS A CA 1
ATOM 684 C C . LYS A 1 91 ? -5.485 1.998 21.263 1.00 98.06 91 LYS A C 1
ATOM 686 O O . LYS A 1 91 ? -5.037 2.621 20.308 1.00 98.06 91 LYS A O 1
ATOM 691 N N . GLU A 1 92 ? -4.797 1.068 21.917 1.00 98.56 92 GLU A N 1
ATOM 692 C CA . GLU A 1 92 ? -3.429 0.688 21.561 1.00 98.56 92 GLU A CA 1
ATOM 693 C C . GLU A 1 92 ? -3.360 0.123 20.136 1.00 98.56 92 GLU A C 1
ATOM 695 O O . GLU A 1 92 ? -2.455 0.490 19.391 1.00 98.56 92 GLU A O 1
ATOM 700 N N . HIS A 1 93 ? -4.333 -0.689 19.715 1.00 98.69 93 HIS A N 1
ATOM 701 C CA . HIS A 1 93 ? -4.401 -1.191 18.339 1.00 98.69 93 HIS A CA 1
ATOM 702 C C . HIS A 1 93 ? -4.611 -0.068 17.316 1.00 98.69 93 HIS A C 1
ATOM 704 O O . HIS A 1 93 ? -3.840 0.027 16.362 1.00 98.69 93 HIS A O 1
ATOM 710 N N . VAL A 1 94 ? -5.582 0.827 17.530 1.00 98.62 94 VAL A N 1
ATOM 711 C CA . VAL A 1 94 ? -5.829 1.962 16.617 1.00 98.62 94 VAL A CA 1
ATOM 712 C C . VAL A 1 94 ? -4.610 2.891 16.548 1.00 98.62 94 VAL A C 1
ATOM 714 O O . VAL A 1 94 ? -4.185 3.283 15.461 1.00 98.62 94 VAL A O 1
ATOM 717 N N . GLN A 1 95 ? -3.991 3.196 17.691 1.00 98.62 95 GLN A N 1
ATOM 718 C CA . GLN A 1 95 ? -2.777 4.014 17.755 1.00 98.62 95 GLN A CA 1
ATOM 719 C C . GLN A 1 95 ? -1.585 3.347 17.063 1.00 98.62 95 GLN A C 1
ATOM 721 O O . GLN A 1 95 ? -0.770 4.034 16.452 1.00 98.62 95 GLN A O 1
ATOM 726 N N . GLU A 1 96 ? -1.453 2.023 17.147 1.00 98.81 96 GLU A N 1
ATOM 727 C CA . GLU A 1 96 ? -0.387 1.304 16.452 1.00 98.81 96 GLU A CA 1
ATOM 728 C C . GLU A 1 96 ? -0.570 1.359 14.932 1.00 98.81 96 GLU A C 1
ATOM 730 O O . GLU A 1 96 ? 0.401 1.602 14.214 1.00 98.81 96 GLU A O 1
ATOM 735 N N . ILE A 1 97 ? -1.806 1.231 14.434 1.00 98.88 97 ILE A N 1
ATOM 736 C CA . ILE A 1 97 ? -2.105 1.434 13.010 1.00 98.88 97 ILE A CA 1
ATOM 737 C C . ILE A 1 97 ? -1.726 2.862 12.585 1.00 98.88 97 ILE A C 1
ATOM 739 O O . ILE A 1 97 ? -1.080 3.039 11.553 1.00 98.88 97 ILE A O 1
ATOM 743 N N . GLU A 1 98 ? -2.060 3.878 13.386 1.00 98.75 98 GLU A N 1
ATOM 744 C CA . GLU A 1 98 ? -1.701 5.270 13.087 1.00 98.75 98 GLU A CA 1
ATOM 745 C C . GLU A 1 98 ? -0.178 5.487 13.042 1.00 98.75 98 GLU A C 1
ATOM 747 O O . GLU A 1 98 ? 0.331 6.152 12.137 1.00 98.75 98 GLU A O 1
ATOM 752 N N . LYS A 1 99 ? 0.578 4.898 13.977 1.00 98.81 99 LYS A N 1
ATOM 753 C CA . LYS A 1 99 ? 2.051 4.962 13.968 1.00 98.81 99 LYS 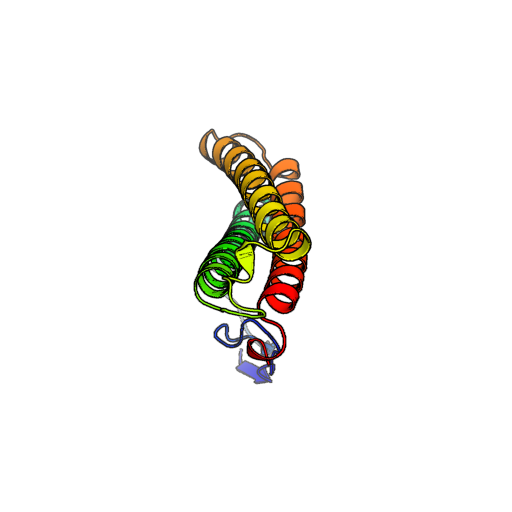A CA 1
ATOM 754 C C . LYS A 1 99 ? 2.632 4.329 12.709 1.00 98.81 99 LYS A C 1
ATOM 756 O O . LYS A 1 99 ? 3.538 4.902 12.104 1.00 98.81 99 LYS A O 1
ATOM 761 N N . ILE A 1 100 ? 2.106 3.169 12.310 1.00 98.81 100 ILE A N 1
ATOM 762 C CA . ILE A 1 100 ? 2.497 2.488 11.072 1.00 98.81 100 ILE A CA 1
ATOM 763 C C . ILE A 1 100 ? 2.213 3.391 9.869 1.00 98.81 100 ILE A C 1
ATOM 765 O O . ILE A 1 100 ? 3.109 3.591 9.054 1.00 98.81 100 ILE A O 1
ATOM 769 N N . TYR A 1 101 ? 1.018 3.986 9.790 1.00 98.75 101 TYR A N 1
ATOM 770 C CA . TYR A 1 101 ? 0.642 4.902 8.710 1.00 98.75 101 TYR A CA 1
ATOM 771 C C . TYR A 1 101 ? 1.617 6.072 8.584 1.00 98.75 101 TYR A C 1
ATOM 773 O O . TYR A 1 101 ? 2.167 6.304 7.511 1.00 98.75 101 TYR A O 1
ATOM 781 N N . ARG A 1 102 ? 1.874 6.784 9.688 1.00 98.56 102 ARG A N 1
ATOM 782 C CA . ARG A 1 102 ? 2.763 7.955 9.693 1.00 98.56 102 ARG A CA 1
ATOM 783 C C . ARG A 1 102 ? 4.183 7.589 9.275 1.00 98.56 102 ARG A C 1
ATOM 785 O O . ARG A 1 102 ? 4.784 8.307 8.484 1.00 98.56 102 ARG A O 1
ATOM 792 N N . ARG A 1 103 ? 4.701 6.460 9.770 1.00 98.38 103 ARG A N 1
ATOM 793 C CA . ARG A 1 103 ? 6.029 5.967 9.394 1.00 98.38 103 ARG A CA 1
ATOM 794 C C . ARG A 1 103 ? 6.084 5.604 7.910 1.00 98.38 103 ARG A C 1
ATOM 796 O O . ARG A 1 103 ? 6.975 6.070 7.213 1.00 98.38 103 ARG A O 1
ATOM 803 N N . ALA A 1 104 ? 5.137 4.801 7.428 1.00 98.44 104 ALA A N 1
ATOM 804 C CA . ALA A 1 104 ? 5.084 4.358 6.035 1.00 98.44 104 ALA A CA 1
ATOM 805 C C . ALA A 1 104 ? 4.940 5.538 5.059 1.00 98.44 104 ALA A C 1
ATOM 807 O O . ALA A 1 104 ? 5.629 5.574 4.039 1.00 98.44 104 ALA A O 1
ATOM 808 N N . LEU A 1 105 ? 4.100 6.522 5.405 1.00 98.38 105 LEU A N 1
ATOM 809 C CA . LEU A 1 105 ? 3.941 7.759 4.645 1.00 98.38 105 LEU A CA 1
ATOM 810 C C . LEU A 1 105 ? 5.270 8.512 4.532 1.00 98.38 105 LEU A C 1
ATOM 812 O O . LEU A 1 105 ? 5.640 8.903 3.432 1.00 98.38 105 LEU A O 1
ATOM 816 N N . GLU A 1 106 ? 6.000 8.675 5.637 1.00 98.25 106 GLU A N 1
ATOM 817 C CA . GLU A 1 106 ? 7.280 9.391 5.631 1.00 98.25 106 GLU A CA 1
ATOM 818 C C . GLU A 1 106 ? 8.314 8.707 4.730 1.00 98.25 106 GLU A C 1
ATOM 820 O O . GLU A 1 106 ? 8.912 9.360 3.876 1.00 98.25 106 GLU A O 1
ATOM 825 N N . PHE A 1 107 ? 8.480 7.383 4.851 1.00 97.81 107 PHE A N 1
ATOM 826 C CA . PHE A 1 107 ? 9.388 6.633 3.977 1.00 97.81 107 PHE A CA 1
ATOM 827 C C . PHE A 1 107 ? 9.045 6.824 2.496 1.00 97.81 107 PHE A C 1
ATOM 829 O O . PHE A 1 107 ? 9.945 7.019 1.679 1.00 97.81 107 PHE A O 1
ATOM 836 N N . LEU A 1 108 ? 7.756 6.773 2.150 1.00 97.56 108 LEU A N 1
ATOM 837 C CA . LEU A 1 108 ? 7.315 6.939 0.770 1.00 97.56 108 LEU A CA 1
ATOM 838 C C . LEU A 1 108 ? 7.531 8.369 0.265 1.00 97.56 108 LEU A C 1
ATOM 840 O O . LEU A 1 108 ? 8.052 8.547 -0.831 1.00 97.56 108 LEU A O 1
ATOM 844 N N . LEU A 1 109 ? 7.171 9.384 1.054 1.00 97.38 109 LEU A N 1
ATOM 845 C CA . LEU A 1 109 ? 7.318 10.787 0.661 1.00 97.38 109 LEU A CA 1
ATOM 846 C C . LEU A 1 109 ? 8.783 11.186 0.478 1.00 97.38 109 LEU A C 1
ATOM 848 O O . LEU A 1 109 ? 9.099 11.876 -0.489 1.00 97.38 109 LEU A O 1
ATOM 852 N N . VAL A 1 110 ? 9.673 10.743 1.370 1.00 96.62 110 VAL A N 1
ATOM 853 C CA . VAL A 1 110 ? 11.116 10.987 1.236 1.00 96.62 110 VAL A CA 1
ATOM 854 C C . VAL A 1 110 ? 11.645 10.348 -0.047 1.00 96.62 110 VAL A C 1
ATOM 856 O O . VAL A 1 110 ? 12.303 11.023 -0.834 1.00 96.62 110 VAL A O 1
ATOM 859 N N . ALA A 1 111 ? 11.311 9.078 -0.291 1.00 95.69 111 ALA A N 1
ATOM 860 C CA . ALA A 1 111 ? 11.765 8.366 -1.480 1.00 95.69 111 ALA A CA 1
ATOM 861 C C . ALA A 1 111 ? 11.254 9.015 -2.778 1.00 95.69 111 ALA A C 1
ATOM 863 O O . ALA A 1 111 ? 12.038 9.237 -3.697 1.00 95.69 111 ALA A O 1
ATOM 864 N N . CYS A 1 112 ? 9.966 9.368 -2.847 1.00 94.94 112 CYS A N 1
ATOM 865 C CA . CYS A 1 112 ? 9.390 10.027 -4.021 1.00 94.94 112 CYS A CA 1
ATOM 866 C C . CYS A 1 112 ? 9.983 11.420 -4.254 1.00 94.94 112 CYS A C 1
ATOM 868 O O . CYS A 1 112 ? 10.310 11.743 -5.389 1.00 94.94 112 CYS A O 1
ATOM 870 N N . ARG A 1 113 ? 10.206 12.215 -3.197 1.00 96.25 113 ARG A N 1
ATOM 871 C CA . ARG A 1 113 ? 10.844 13.533 -3.337 1.00 96.25 113 ARG A CA 1
ATOM 872 C C . ARG A 1 113 ? 12.231 13.421 -3.965 1.00 96.25 113 ARG A C 1
ATOM 874 O O . ARG A 1 113 ? 12.562 14.208 -4.841 1.00 96.25 113 ARG A O 1
ATOM 881 N N . MET A 1 114 ? 13.022 12.434 -3.548 1.00 94.69 114 MET A N 1
ATOM 882 C CA . MET A 1 114 ? 14.348 12.211 -4.129 1.00 94.69 114 MET A CA 1
ATOM 883 C C . MET A 1 114 ? 14.276 11.878 -5.623 1.00 94.69 114 MET A C 1
ATOM 885 O O . MET A 1 114 ? 15.127 12.343 -6.376 1.00 94.69 114 MET A O 1
ATOM 889 N N . VAL A 1 115 ? 13.264 11.114 -6.055 1.00 92.19 115 VAL A N 1
ATOM 890 C CA . VAL A 1 115 ? 13.012 10.853 -7.484 1.00 92.19 115 VAL A CA 1
ATOM 891 C C . VAL A 1 115 ? 12.631 12.141 -8.215 1.00 92.19 115 VAL A C 1
ATOM 893 O O . VAL A 1 115 ? 13.206 12.433 -9.261 1.00 92.19 115 VAL A O 1
ATOM 896 N N . ASP A 1 116 ? 11.706 12.927 -7.660 1.00 93.75 116 ASP A N 1
ATOM 897 C CA . ASP A 1 116 ? 11.226 14.174 -8.274 1.00 93.75 116 ASP A CA 1
ATOM 898 C C . ASP A 1 116 ? 12.344 15.223 -8.424 1.00 93.75 116 ASP A C 1
ATOM 900 O O . ASP A 1 116 ? 12.352 16.004 -9.374 1.00 93.75 116 ASP A O 1
ATOM 904 N N . GLU A 1 117 ? 13.325 15.220 -7.517 1.00 95.69 117 GLU A N 1
ATOM 905 C CA . GLU A 1 117 ? 14.524 16.069 -7.571 1.00 95.69 117 GLU A CA 1
ATOM 906 C C . GLU A 1 117 ? 15.591 15.558 -8.565 1.00 95.69 117 GLU A C 1
ATOM 908 O O . GLU A 1 117 ? 16.661 16.155 -8.693 1.00 95.69 117 GLU A O 1
ATOM 913 N N . GLY A 1 118 ? 15.322 14.461 -9.283 1.00 90.19 118 GLY A N 1
ATOM 914 C CA . GLY A 1 118 ? 16.256 13.832 -10.223 1.00 90.19 118 GLY A CA 1
ATOM 915 C C . GLY A 1 118 ? 17.389 13.058 -9.542 1.00 90.19 118 GLY A C 1
ATOM 916 O O . GLY A 1 118 ? 18.392 12.725 -10.177 1.00 90.19 118 GLY A O 1
ATOM 917 N N . GLY A 1 119 ? 17.257 12.798 -8.241 1.00 90.19 119 GLY A N 1
ATOM 918 C CA . GLY A 1 119 ? 18.202 12.030 -7.447 1.00 90.19 119 GLY A CA 1
ATOM 919 C C . GLY A 1 119 ? 17.989 10.520 -7.565 1.00 90.19 119 GLY A C 1
ATOM 920 O O . GLY A 1 119 ? 16.960 10.020 -8.014 1.00 90.19 119 GLY A O 1
ATOM 921 N N . ARG A 1 120 ? 18.986 9.760 -7.106 1.00 90.56 120 ARG A N 1
ATOM 922 C CA . ARG A 1 120 ? 18.876 8.302 -6.972 1.00 90.56 120 ARG A CA 1
ATOM 923 C C . ARG A 1 120 ? 18.151 7.944 -5.678 1.00 90.56 120 ARG A C 1
ATOM 925 O O . ARG A 1 120 ? 18.608 8.351 -4.616 1.00 90.56 120 ARG A O 1
ATOM 932 N N . ALA A 1 121 ? 17.093 7.141 -5.772 1.00 93.81 121 ALA A N 1
ATOM 933 C CA . ALA A 1 121 ? 16.258 6.738 -4.633 1.00 93.81 121 ALA A CA 1
ATOM 934 C C . ALA A 1 121 ? 16.042 5.214 -4.542 1.00 93.81 121 ALA A C 1
ATOM 936 O O . ALA A 1 121 ? 15.078 4.745 -3.936 1.00 93.81 121 ALA A O 1
ATOM 937 N N . ASP A 1 122 ? 16.898 4.407 -5.178 1.00 93.12 122 ASP A N 1
ATOM 938 C CA . ASP A 1 122 ? 16.698 2.959 -5.309 1.00 93.12 122 ASP A CA 1
ATOM 939 C C . ASP A 1 122 ? 16.598 2.242 -3.951 1.00 93.12 122 ASP A C 1
ATOM 941 O O . ASP A 1 122 ? 15.753 1.353 -3.766 1.00 93.12 122 ASP A O 1
ATOM 945 N N . ARG A 1 123 ? 17.417 2.668 -2.985 1.00 94.62 123 ARG A N 1
ATOM 946 C CA . ARG A 1 123 ? 17.421 2.163 -1.610 1.00 94.62 123 ARG A CA 1
ATOM 947 C C . ARG A 1 123 ? 16.192 2.633 -0.836 1.00 94.62 123 ARG A C 1
ATOM 949 O O . ARG A 1 123 ? 15.554 1.834 -0.152 1.00 94.62 123 ARG A O 1
ATOM 956 N N . GLU A 1 124 ? 15.860 3.910 -0.930 1.00 96.00 124 GLU A N 1
ATOM 957 C CA . GLU A 1 124 ? 14.769 4.548 -0.200 1.00 96.00 124 GLU A CA 1
ATOM 958 C C . GLU A 1 124 ? 13.418 4.003 -0.668 1.00 96.00 124 GLU A C 1
ATOM 960 O O . GLU A 1 124 ? 12.584 3.645 0.160 1.00 96.00 124 GLU A O 1
ATOM 965 N N . LEU A 1 125 ? 13.243 3.795 -1.976 1.00 96.56 125 LEU A N 1
ATOM 966 C CA . LEU A 1 125 ? 12.070 3.132 -2.547 1.00 96.56 125 LEU A CA 1
ATOM 967 C C . LEU A 1 125 ? 11.960 1.666 -2.115 1.00 96.56 125 LEU A C 1
ATOM 969 O O . LEU A 1 125 ? 10.855 1.166 -1.899 1.00 96.56 125 LEU A O 1
ATOM 973 N N . ALA A 1 126 ? 13.081 0.954 -1.953 1.00 96.31 126 ALA A N 1
ATOM 974 C CA . ALA A 1 126 ? 13.060 -0.409 -1.417 1.00 96.31 126 ALA A CA 1
ATOM 975 C C . ALA A 1 126 ? 12.606 -0.441 0.051 1.00 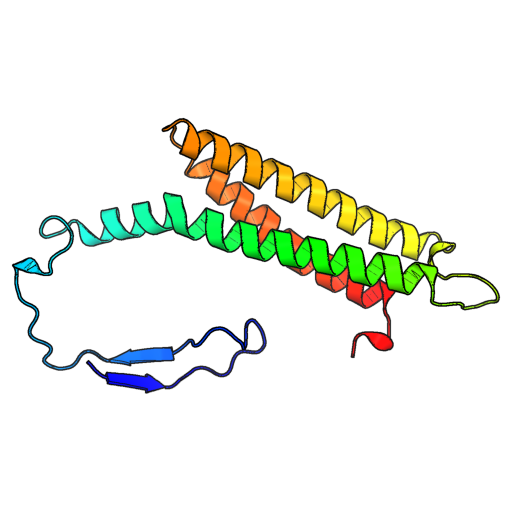96.31 126 ALA A C 1
ATOM 977 O O . ALA A 1 126 ? 11.790 -1.291 0.423 1.00 96.31 126 ALA A O 1
ATOM 978 N N . LEU A 1 127 ? 13.093 0.498 0.870 1.00 96.69 127 LEU A N 1
ATOM 979 C CA . LEU A 1 127 ? 12.670 0.653 2.262 1.00 96.69 127 LEU A CA 1
ATOM 980 C C . LEU A 1 127 ? 11.191 1.039 2.351 1.00 96.69 127 LEU A C 1
ATOM 982 O O . LEU A 1 127 ? 10.440 0.376 3.063 1.00 96.69 127 LEU A O 1
ATOM 986 N N . ALA A 1 128 ? 10.751 2.025 1.567 1.00 97.75 128 ALA A N 1
ATOM 987 C CA . ALA A 1 128 ? 9.354 2.438 1.496 1.00 97.75 128 ALA A CA 1
ATOM 988 C C . ALA A 1 128 ? 8.438 1.270 1.118 1.00 97.75 128 ALA A C 1
ATOM 990 O O . ALA A 1 128 ? 7.441 1.023 1.800 1.00 97.75 128 ALA A O 1
ATOM 991 N N . LYS A 1 129 ? 8.816 0.479 0.106 1.00 97.75 129 LYS A N 1
ATOM 992 C CA . LYS A 1 129 ? 8.041 -0.693 -0.315 1.00 97.75 129 LYS A CA 1
ATOM 993 C C . LYS A 1 129 ? 7.906 -1.705 0.805 1.00 97.75 129 LYS A C 1
ATOM 995 O O . LYS A 1 129 ? 6.812 -2.244 1.001 1.00 97.75 129 LYS A O 1
ATOM 1000 N N . LYS A 1 130 ? 8.996 -1.988 1.520 1.00 97.94 130 LYS A N 1
ATOM 1001 C CA . LYS A 1 130 ? 8.982 -2.919 2.650 1.00 97.94 130 LYS A CA 1
ATOM 1002 C C . LYS A 1 130 ? 8.058 -2.410 3.757 1.00 97.94 130 LYS A C 1
ATOM 1004 O O . LYS A 1 130 ? 7.122 -3.118 4.120 1.00 97.94 130 LYS A O 1
ATOM 1009 N N . GLU A 1 131 ? 8.271 -1.181 4.218 1.00 98.12 131 GLU A N 1
ATOM 1010 C CA . GLU A 1 131 ? 7.510 -0.575 5.315 1.00 98.12 131 GLU A CA 1
ATOM 1011 C C . GLU A 1 131 ? 6.016 -0.476 5.000 1.00 98.12 131 GLU A C 1
ATOM 1013 O O . GLU A 1 131 ? 5.186 -0.831 5.835 1.00 98.12 131 GLU A O 1
ATOM 1018 N N . CYS A 1 132 ? 5.655 -0.078 3.777 1.00 98.56 132 CYS A N 1
ATOM 1019 C CA . CYS A 1 132 ? 4.257 -0.010 3.357 1.00 98.56 132 CYS A CA 1
ATOM 1020 C C . CYS A 1 132 ? 3.619 -1.403 3.246 1.00 98.56 132 CYS A C 1
ATOM 1022 O O . CYS A 1 132 ? 2.475 -1.584 3.652 1.00 98.56 132 CYS A O 1
ATOM 1024 N N . SER A 1 133 ? 4.338 -2.401 2.713 1.00 98.06 133 SER A N 1
ATOM 1025 C CA . SER A 1 133 ? 3.787 -3.755 2.526 1.00 98.06 133 SER A CA 1
ATOM 1026 C C . SER A 1 133 ? 3.599 -4.487 3.859 1.00 98.06 133 SER A C 1
ATOM 1028 O O . SER A 1 133 ? 2.541 -5.061 4.112 1.00 98.06 133 SER A O 1
ATOM 1030 N N . GLU A 1 134 ? 4.619 -4.472 4.720 1.00 98.44 134 GLU A N 1
ATOM 1031 C CA . GLU A 1 134 ? 4.557 -5.098 6.047 1.00 98.44 134 GLU A CA 1
ATOM 1032 C C . GLU A 1 134 ? 3.592 -4.340 6.962 1.00 98.44 134 GLU A C 1
ATOM 1034 O O . GLU A 1 134 ? 2.807 -4.954 7.689 1.00 98.44 134 GLU A O 1
ATOM 1039 N N . GLY A 1 135 ? 3.601 -3.007 6.871 1.00 98.69 135 GLY A N 1
ATOM 1040 C CA . GLY A 1 135 ? 2.651 -2.142 7.552 1.00 98.69 135 GLY A CA 1
ATOM 1041 C C . GLY A 1 135 ? 1.212 -2.478 7.181 1.00 98.69 135 GLY A C 1
ATOM 1042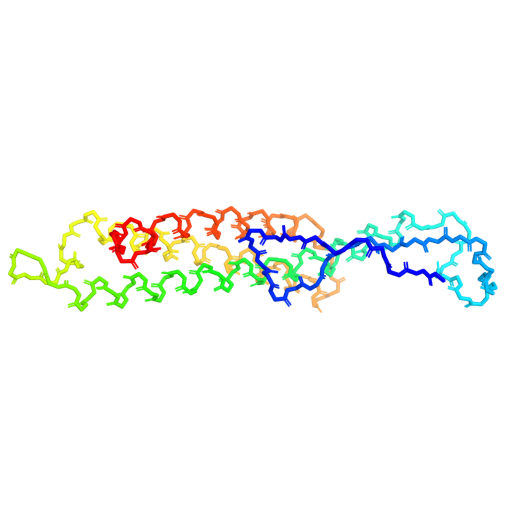 O O . GLY A 1 135 ? 0.406 -2.699 8.076 1.00 98.69 135 GLY A O 1
ATOM 1043 N N . ALA A 1 136 ? 0.901 -2.619 5.890 1.00 98.56 136 ALA A N 1
ATOM 1044 C CA . ALA A 1 136 ? -0.438 -2.979 5.426 1.00 98.56 136 ALA A CA 1
ATOM 1045 C C . ALA A 1 136 ? -0.918 -4.314 6.005 1.00 98.56 136 ALA A C 1
ATOM 1047 O O . ALA A 1 136 ? -2.037 -4.398 6.510 1.00 98.56 136 ALA A O 1
ATOM 1048 N N . PHE A 1 137 ? -0.064 -5.342 5.993 1.00 98.06 137 PHE A N 1
ATOM 1049 C CA . PHE A 1 137 ? -0.404 -6.641 6.572 1.00 98.06 137 PHE A CA 1
ATOM 1050 C C . PHE A 1 137 ? -0.679 -6.540 8.078 1.00 98.06 137 PHE A C 1
ATOM 1052 O O . PHE A 1 137 ? -1.693 -7.039 8.568 1.00 98.06 137 PHE A O 1
ATOM 1059 N N . ARG A 1 138 ? 0.194 -5.846 8.819 1.00 98.56 138 ARG A N 1
ATOM 1060 C CA . ARG A 1 138 ? 0.044 -5.677 10.269 1.00 98.56 138 ARG A CA 1
ATOM 1061 C C . ARG A 1 138 ? -1.184 -4.840 10.629 1.00 98.56 138 ARG A C 1
ATOM 1063 O O . ARG A 1 138 ? -1.903 -5.190 11.561 1.00 98.56 138 ARG A O 1
ATOM 1070 N N . SER A 1 139 ? -1.442 -3.767 9.888 1.00 98.75 139 SER A N 1
ATOM 1071 C CA . SER A 1 139 ? -2.602 -2.900 10.084 1.00 98.75 139 SER A CA 1
ATOM 1072 C C . SER A 1 139 ? -3.916 -3.622 9.808 1.00 98.75 139 SER A C 1
ATOM 1074 O O . SER A 1 139 ? -4.853 -3.448 10.580 1.00 98.75 139 SER A O 1
ATOM 1076 N N . ALA A 1 140 ? -3.973 -4.473 8.779 1.00 98.12 140 ALA A N 1
ATOM 1077 C CA . ALA A 1 140 ? -5.146 -5.301 8.504 1.00 98.12 140 ALA A CA 1
ATOM 1078 C C . ALA A 1 140 ? -5.433 -6.289 9.647 1.00 98.12 140 ALA A C 1
ATOM 1080 O O . ALA A 1 140 ? -6.582 -6.425 10.060 1.00 98.12 140 ALA A O 1
ATOM 1081 N N . GLY A 1 141 ? -4.395 -6.923 10.208 1.00 98.06 141 GLY A N 1
ATOM 1082 C CA . GLY A 1 141 ? -4.542 -7.800 11.375 1.00 98.06 141 GLY A CA 1
ATOM 1083 C C . GLY A 1 141 ? -5.071 -7.060 12.608 1.00 98.06 141 GLY A C 1
ATOM 1084 O O . GLY A 1 141 ? -6.051 -7.487 13.208 1.00 98.06 141 GLY A O 1
ATOM 1085 N N . LEU A 1 142 ? -4.479 -5.908 12.945 1.00 98.62 142 LEU A N 1
ATOM 1086 C CA . LEU A 1 142 ? -4.926 -5.081 14.075 1.00 98.62 142 LEU A CA 1
ATOM 1087 C C . LEU A 1 142 ? -6.352 -4.551 13.887 1.00 98.62 142 LEU A C 1
ATOM 1089 O O . LEU A 1 142 ? -7.119 -4.513 14.845 1.00 98.62 142 LEU A O 1
ATOM 1093 N N . ALA A 1 143 ? -6.717 -4.154 12.666 1.00 98.56 143 ALA A N 1
ATOM 1094 C CA . ALA A 1 143 ? -8.086 -3.763 12.357 1.00 98.56 143 ALA A CA 1
ATOM 1095 C C . ALA A 1 143 ? -9.044 -4.944 12.567 1.00 98.56 143 ALA A C 1
ATOM 1097 O O . ALA A 1 143 ? -10.068 -4.776 13.220 1.00 98.56 143 ALA A O 1
ATOM 1098 N N . GLY A 1 144 ? -8.679 -6.147 12.114 1.00 98.12 144 GLY A N 1
ATOM 1099 C CA . GLY A 1 144 ? -9.445 -7.368 12.375 1.00 98.12 144 GLY A CA 1
ATOM 1100 C C . GLY A 1 144 ? -9.713 -7.601 13.865 1.00 98.12 144 GLY A C 1
ATOM 1101 O O . GLY A 1 144 ? -10.855 -7.842 14.243 1.00 98.12 144 GLY A O 1
ATOM 1102 N N . GLU A 1 145 ? -8.704 -7.434 14.725 1.00 97.75 145 GLU A N 1
ATOM 1103 C CA . GLU A 1 145 ? -8.863 -7.545 16.186 1.00 97.75 145 GLU A CA 1
ATOM 1104 C C . GLU A 1 145 ? -9.825 -6.491 16.764 1.00 97.75 145 GLU A C 1
ATOM 1106 O O . GLU A 1 145 ? -10.608 -6.784 17.667 1.00 97.75 145 GLU A O 1
ATOM 1111 N N . VAL A 1 146 ? -9.811 -5.262 16.233 1.00 98.00 146 VAL A N 1
ATOM 1112 C CA . VAL A 1 146 ? -10.741 -4.199 16.655 1.00 98.00 146 VAL A CA 1
ATOM 1113 C C . VAL A 1 146 ? -12.181 -4.503 16.227 1.00 98.00 146 VAL A C 1
ATOM 1115 O O . VAL A 1 146 ? -13.113 -4.263 16.997 1.00 98.00 146 VAL A O 1
ATOM 1118 N N . LEU A 1 147 ? -12.371 -5.027 15.015 1.00 97.81 147 LEU A N 1
ATOM 1119 C CA . LEU A 1 147 ? -13.688 -5.369 14.472 1.00 97.81 147 LEU A CA 1
ATOM 1120 C C . LEU A 1 147 ? -14.254 -6.666 15.081 1.00 97.81 147 LEU A C 1
ATOM 1122 O O . LEU A 1 147 ? -15.475 -6.843 15.156 1.00 97.81 147 LEU A O 1
ATOM 1126 N N . GLY A 1 148 ? -13.385 -7.574 15.530 1.00 94.38 148 GLY A N 1
ATOM 1127 C CA . GLY A 1 148 ? -13.764 -8.884 16.048 1.00 94.38 148 GLY A CA 1
ATOM 1128 C C . GLY A 1 148 ? -14.579 -9.678 15.023 1.00 94.38 148 GLY A C 1
ATOM 1129 O O . GLY A 1 148 ? -14.251 -9.725 13.841 1.00 94.38 148 GLY A O 1
ATOM 1130 N N . GLY A 1 149 ? -15.692 -10.272 15.461 1.00 92.44 149 GLY A N 1
ATOM 1131 C CA . GLY A 1 149 ? -16.566 -11.063 14.585 1.00 92.44 149 GLY A CA 1
ATOM 1132 C C . GLY A 1 149 ? -17.216 -10.288 13.431 1.00 92.44 149 GLY A C 1
ATOM 1133 O O . GLY A 1 149 ? -17.753 -10.921 12.536 1.00 92.44 149 GLY A O 1
ATOM 1134 N N . ALA A 1 150 ? -17.169 -8.950 13.421 1.00 91.88 150 ALA A N 1
ATOM 1135 C CA . ALA A 1 150 ? -17.679 -8.149 12.305 1.00 91.88 150 ALA A CA 1
ATOM 1136 C C . ALA A 1 150 ? -16.731 -8.120 11.087 1.00 91.88 150 ALA A C 1
ATOM 1138 O O . ALA A 1 150 ? -17.109 -7.600 10.041 1.00 91.88 150 ALA A O 1
ATOM 1139 N N . ALA A 1 151 ? -15.503 -8.635 11.219 1.00 85.00 151 ALA A N 1
ATOM 1140 C CA . ALA A 1 151 ? -14.515 -8.675 10.139 1.00 85.00 151 ALA A CA 1
ATOM 1141 C C . ALA A 1 151 ? -14.620 -9.909 9.218 1.00 85.00 151 ALA A C 1
ATOM 1143 O O . ALA A 1 151 ? -13.872 -9.987 8.242 1.00 85.00 151 ALA A O 1
ATOM 1144 N N . ILE A 1 152 ? -15.480 -10.880 9.552 1.00 76.81 152 ILE A N 1
ATOM 1145 C CA . ILE A 1 152 ? -15.614 -12.196 8.896 1.00 76.81 152 ILE A CA 1
ATOM 1146 C C . ILE A 1 152 ? -16.988 -12.284 8.234 1.00 76.81 152 ILE A C 1
ATOM 1148 O O . ILE A 1 152 ? -17.047 -12.802 7.097 1.00 76.81 152 ILE A O 1
#